Protein AF-A0A538U8P8-F1 (afdb_monomer)

Organism: Eiseniibacteriota bacterium (NCBI:txid2212470)

Mean predicted aligned error: 9.78 Å

Secondary structure (DSSP, 8-state):
-EEEE---EEETTEEEEEEEEE-GGG-SEEEEEEE---TTEEEEEEEESS--TTEEEEEEEETTEEEEEEEE-GGGS-TTSPPPSEEEEEEEEEESSPPPTT-EEEEEEEEEE-TTS-B--------EEETTTT---TT--S----PPPPPP--

Foldseek 3Di:
DAKEWDAWDDDVQWIKIKIKFFQQLFFQKKKWKKFFDLVFFDDKDKAFPDPPVQKDWDWDDDRGMIMIIIGGNPVVDDPPDRGDRMTMMIMITGGPHDDDQATKMWTPDMWTAGSVRHTDPDPNDIYMDGNNPPPPDPPPPDDDPPDDDDDDDD

pLDDT: mean 82.96, std 16.76, range [39.53, 98.06]

Solvent-accessible surface area (backbone atoms only — not comparable to full-atom values): 8889 Å² total; per-residue (Å²): 95,39,51,44,68,53,78,45,41,83,50,94,65,31,38,38,32,36,35,39,35,42,46,42,63,56,44,23,31,37,39,40,30,32,40,40,59,52,63,29,43,73,46,59,52,66,44,64,74,56,91,52,90,48,48,51,74,49,68,50,62,57,95,33,38,40,37,39,41,39,37,52,44,70,86,81,58,65,99,80,65,80,67,53,55,50,46,52,30,35,34,41,34,33,49,78,45,78,55,55,80,81,33,43,41,31,49,74,47,76,48,40,19,24,75,86,66,49,75,52,91,70,82,38,72,69,41,70,45,57,68,52,77,54,83,70,71,86,77,82,82,68,75,82,81,77,79,76,85,81,77,83,85,127

Sequence (154 aa):
MAVSFGTPARVAGGIDVPVHVEGADRIGAARLVFHIPSDGIASATITPTHSTPDWLTLDAWTGGTLSLGMIGVMQARPALAPLPTGLDFVMHLGLVGAPGDDSKVALAESEFSGTDGVLLVTDFGSPVVRLGAGYRSWWTRRGPIRSRPVPPSG

Radius of gyration: 21.2 Å; Cα contacts (8 Å, |Δi|>4): 312; chains: 1; bounding box: 39×28×87 Å

Nearest PDB structures (foldseek):
  2vo8-assembly1_A  TM=7.065E-01  e=1.883E-05  Clostridium perfringens
  1g1k-assembly2_B  TM=6.413E-01  e=1.883E-05  Ruminiclostridium cellulolyticum
  2vn5-assembly1_A  TM=6.129E-01  e=3.602E-05  Ruminiclostridium cellulolyticum
  2vn6-assembly1_A  TM=5.841E-01  e=4.981E-05  Ruminiclostridium cellulolyticum
  3hr6-assembly1_A  TM=5.618E-01  e=1.421E-03  Corynebacterium diphtheriae

Structure (mmCIF, N/CA/C/O backbone):
data_AF-A0A538U8P8-F1
#
_entry.id   AF-A0A538U8P8-F1
#
loop_
_atom_site.group_PDB
_atom_site.id
_atom_site.type_symbol
_atom_site.label_atom_id
_atom_site.label_alt_id
_atom_site.label_comp_id
_atom_site.label_asym_id
_atom_site.label_entity_id
_atom_site.label_seq_id
_atom_site.pdbx_PDB_ins_code
_atom_site.Cartn_x
_atom_site.Cartn_y
_atom_site.Cartn_z
_atom_site.occupancy
_atom_site.B_iso_or_equiv
_atom_site.auth_seq_id
_atom_site.auth_comp_id
_atom_site.auth_asym_id
_atom_site.auth_atom_id
_atom_site.pdbx_PDB_model_num
ATOM 1 N N . MET A 1 1 ? -9.199 -10.067 8.259 1.00 71.75 1 MET A N 1
ATOM 2 C CA . MET A 1 1 ? -8.450 -8.836 7.969 1.00 71.75 1 MET A CA 1
ATOM 3 C C . MET A 1 1 ? -7.339 -9.256 7.037 1.00 71.75 1 MET A C 1
ATOM 5 O O . MET A 1 1 ? -6.747 -10.299 7.292 1.00 71.75 1 MET A O 1
ATOM 9 N N . ALA A 1 2 ? -7.117 -8.534 5.952 1.00 86.50 2 ALA A N 1
ATOM 10 C CA . ALA A 1 2 ? -6.179 -8.946 4.918 1.00 86.50 2 ALA A CA 1
ATOM 11 C C . ALA A 1 2 ? -5.588 -7.718 4.236 1.00 86.50 2 ALA A C 1
ATOM 13 O O . ALA A 1 2 ? -6.238 -6.675 4.159 1.00 86.50 2 ALA A O 1
ATOM 14 N N . VAL A 1 3 ? -4.372 -7.860 3.720 1.00 92.62 3 VAL A N 1
ATOM 15 C CA . VAL A 1 3 ? -3.783 -6.888 2.799 1.00 92.62 3 VAL A CA 1
ATOM 16 C C . VAL A 1 3 ? -3.831 -7.484 1.398 1.00 92.62 3 VAL A C 1
ATOM 18 O O . VAL A 1 3 ? -3.537 -8.662 1.201 1.00 92.62 3 VAL A O 1
ATOM 21 N N . SER A 1 4 ? -4.205 -6.684 0.406 1.00 94.62 4 SER A N 1
ATOM 22 C CA . SER A 1 4 ? -4.265 -7.132 -0.985 1.00 94.62 4 SER A CA 1
ATOM 23 C C . SER A 1 4 ? -3.778 -6.061 -1.950 1.00 94.62 4 SER A C 1
ATOM 25 O O . SER A 1 4 ? -3.819 -4.866 -1.655 1.00 94.62 4 SER A O 1
ATOM 27 N N . PHE A 1 5 ? -3.305 -6.507 -3.113 1.00 95.94 5 PHE A N 1
ATOM 28 C CA . PHE A 1 5 ? -2.893 -5.633 -4.202 1.00 95.94 5 PHE A CA 1
ATOM 29 C C . PHE A 1 5 ? -3.930 -5.637 -5.320 1.00 95.94 5 PHE A C 1
ATOM 31 O O . PHE A 1 5 ? -4.434 -6.689 -5.718 1.00 95.94 5 PHE A O 1
ATOM 38 N N . GLY A 1 6 ? -4.207 -4.453 -5.857 1.00 94.88 6 GLY A N 1
ATOM 39 C CA . GLY A 1 6 ? -4.942 -4.287 -7.100 1.00 94.88 6 GLY A CA 1
ATOM 40 C C . GLY A 1 6 ? -4.069 -4.544 -8.328 1.00 94.88 6 GLY A C 1
ATOM 41 O O . GLY A 1 6 ? -2.914 -4.959 -8.245 1.00 94.88 6 GLY A O 1
ATOM 42 N N . THR A 1 7 ? -4.634 -4.278 -9.506 1.00 94.06 7 THR A N 1
ATOM 43 C CA . THR A 1 7 ? -3.897 -4.402 -10.770 1.00 94.06 7 THR A CA 1
ATOM 44 C C . THR A 1 7 ? -2.922 -3.231 -10.925 1.00 94.06 7 THR A C 1
ATOM 46 O O . THR A 1 7 ? -3.384 -2.089 -10.915 1.00 94.06 7 THR A O 1
ATOM 49 N N . PRO A 1 8 ? -1.611 -3.473 -11.117 1.00 94.25 8 PRO A N 1
ATOM 50 C CA . PRO A 1 8 ? -0.660 -2.401 -11.378 1.00 94.25 8 PRO A CA 1
ATOM 51 C C . PRO A 1 8 ? -0.977 -1.668 -12.681 1.00 94.25 8 PRO A C 1
ATOM 53 O O . PRO A 1 8 ? -1.257 -2.295 -13.708 1.00 94.25 8 PRO A O 1
ATOM 56 N N . ALA A 1 9 ? -0.887 -0.343 -12.655 1.00 92.88 9 ALA A N 1
ATOM 57 C CA . ALA A 1 9 ? -1.140 0.523 -13.796 1.00 92.88 9 ALA A CA 1
ATOM 58 C C . ALA A 1 9 ? 0.115 1.329 -14.149 1.00 92.88 9 ALA A C 1
ATOM 60 O O . ALA A 1 9 ? 0.742 1.943 -13.293 1.00 92.88 9 ALA A O 1
ATOM 61 N N . ARG A 1 10 ? 0.482 1.354 -15.435 1.00 90.31 10 ARG A N 1
ATOM 62 C CA . ARG A 1 10 ? 1.531 2.254 -15.938 1.00 90.31 10 ARG A CA 1
ATOM 63 C C . ARG A 1 10 ? 1.016 3.690 -15.897 1.00 90.31 10 ARG A C 1
ATOM 65 O O . ARG A 1 10 ? -0.043 3.975 -16.456 1.00 90.31 10 ARG A O 1
ATOM 72 N N . VAL A 1 11 ? 1.808 4.585 -15.323 1.00 92.12 11 VAL A N 1
ATOM 73 C CA . VAL A 1 11 ? 1.554 6.030 -15.310 1.00 92.12 11 VAL A CA 1
ATOM 74 C C . VAL A 1 11 ? 2.749 6.779 -15.895 1.00 92.12 11 VAL A C 1
ATOM 76 O O . VAL A 1 11 ? 3.794 6.189 -16.184 1.00 92.12 11 VAL A O 1
ATOM 79 N N . ALA A 1 12 ? 2.600 8.084 -16.123 1.00 89.81 12 ALA A N 1
ATOM 80 C CA . ALA A 1 12 ? 3.710 8.907 -16.587 1.00 89.81 12 ALA A CA 1
ATOM 81 C C . ALA A 1 12 ? 4.850 8.869 -15.553 1.00 89.81 12 ALA A C 1
ATOM 83 O O . ALA A 1 12 ? 4.688 9.333 -14.430 1.00 89.81 12 ALA A O 1
ATOM 84 N N . GLY A 1 13 ? 5.990 8.286 -15.932 1.00 87.50 13 GLY A N 1
ATOM 85 C CA . GLY A 1 13 ? 7.173 8.179 -15.071 1.00 87.50 13 GLY A CA 1
ATOM 86 C C . GLY A 1 13 ? 7.147 7.044 -14.041 1.00 87.50 13 GLY A C 1
ATOM 87 O O . GLY A 1 13 ? 8.085 6.944 -13.253 1.00 87.50 13 GLY A O 1
ATOM 88 N N . GLY A 1 14 ? 6.125 6.178 -14.041 1.00 94.25 14 GLY A N 1
ATOM 89 C CA . GLY A 1 14 ? 5.939 5.246 -12.931 1.00 94.25 14 GLY A CA 1
ATOM 90 C C . GLY A 1 14 ? 5.029 4.043 -13.163 1.00 94.25 14 GLY A C 1
ATOM 91 O O . GLY A 1 14 ? 4.506 3.800 -14.258 1.00 94.25 14 GLY A O 1
ATOM 92 N N . ILE A 1 15 ? 4.831 3.295 -12.081 1.00 94.69 15 ILE A N 1
ATOM 93 C CA . ILE A 1 15 ? 3.783 2.285 -11.925 1.00 94.69 15 ILE A CA 1
ATOM 94 C C . ILE A 1 15 ? 3.028 2.590 -10.634 1.00 94.69 15 ILE A C 1
ATOM 96 O O . ILE A 1 15 ? 3.647 2.713 -9.582 1.00 94.69 15 ILE A O 1
ATOM 100 N N . ASP A 1 16 ? 1.707 2.644 -10.718 1.00 96.50 16 ASP A N 1
ATOM 101 C CA . ASP A 1 16 ? 0.828 2.718 -9.558 1.00 96.50 16 ASP A CA 1
ATOM 102 C C . ASP A 1 16 ? 0.320 1.318 -9.212 1.00 96.50 16 ASP A C 1
ATOM 104 O O . ASP A 1 16 ? -0.154 0.581 -10.081 1.00 96.50 16 ASP A O 1
ATOM 108 N N . VAL A 1 17 ? 0.408 0.946 -7.940 1.00 96.94 17 VAL A N 1
ATOM 109 C CA . VAL A 1 17 ? -0.077 -0.328 -7.404 1.00 96.94 17 VAL A CA 1
ATOM 110 C C . VAL A 1 17 ? -1.121 -0.027 -6.328 1.00 96.94 17 VAL A C 1
ATOM 112 O O . VAL A 1 17 ? -0.756 0.440 -5.249 1.00 96.94 17 VAL A O 1
ATOM 115 N N . PRO A 1 18 ? -2.417 -0.280 -6.579 1.00 97.12 18 PRO A N 1
ATOM 116 C CA . PRO A 1 18 ? -3.432 -0.137 -5.543 1.00 97.12 18 PRO A CA 1
ATOM 117 C C . PRO A 1 18 ? -3.183 -1.130 -4.404 1.00 97.12 18 PRO A C 1
ATOM 119 O O . PRO A 1 18 ? -2.870 -2.295 -4.658 1.00 97.12 18 PRO A O 1
ATOM 122 N N . VAL A 1 19 ? -3.347 -0.688 -3.162 1.00 96.00 19 VAL A N 1
ATOM 123 C CA . VAL A 1 19 ? -3.218 -1.508 -1.953 1.00 96.00 19 VAL A CA 1
ATOM 124 C C . VAL A 1 19 ? -4.491 -1.349 -1.132 1.00 96.00 19 VAL A C 1
ATOM 126 O O . VAL A 1 19 ? -4.903 -0.227 -0.854 1.00 96.00 19 VAL A O 1
ATOM 129 N N . HIS A 1 20 ? -5.098 -2.461 -0.733 1.00 94.81 20 HIS A N 1
ATOM 130 C CA . HIS A 1 20 ? -6.295 -2.474 0.101 1.00 94.81 20 HIS A CA 1
ATOM 131 C C . HIS A 1 20 ? -6.020 -3.197 1.417 1.00 94.81 20 HIS A C 1
ATOM 133 O O . HIS A 1 20 ? -5.464 -4.299 1.416 1.00 94.81 20 HIS A O 1
ATOM 139 N N . VAL A 1 21 ? -6.441 -2.590 2.525 1.00 92.38 21 VAL A N 1
ATOM 140 C CA . VAL A 1 21 ? -6.407 -3.171 3.870 1.00 92.38 21 VAL A CA 1
ATOM 141 C C . VAL A 1 21 ? -7.839 -3.391 4.342 1.00 92.38 21 VAL A C 1
ATOM 143 O O . VAL A 1 21 ? -8.576 -2.434 4.558 1.00 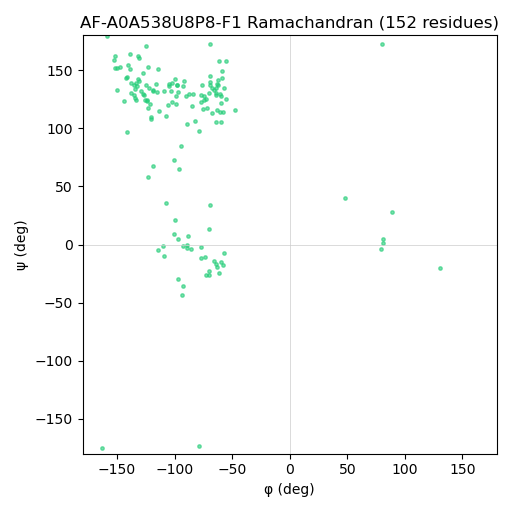92.38 21 VAL A O 1
ATOM 146 N N . GLU A 1 22 ? -8.222 -4.647 4.539 1.00 91.06 22 GLU A N 1
ATOM 147 C CA . GLU A 1 22 ? -9.545 -5.038 5.025 1.00 91.06 22 GLU A CA 1
ATOM 148 C C . GLU A 1 22 ? -9.567 -5.161 6.558 1.00 91.06 22 GLU A C 1
ATOM 150 O O . GLU A 1 22 ? -8.671 -5.754 7.164 1.00 91.06 22 GLU A O 1
ATOM 155 N N . GLY A 1 23 ? -10.654 -4.713 7.186 1.00 88.62 23 GLY A N 1
ATOM 156 C CA . GLY A 1 23 ? -10.885 -4.803 8.629 1.00 88.62 23 GLY A CA 1
ATOM 157 C C . GLY A 1 23 ? -10.336 -3.614 9.411 1.00 88.62 23 GLY A C 1
ATOM 158 O O . GLY A 1 23 ? -9.970 -3.764 10.576 1.00 88.62 23 GLY A O 1
ATOM 159 N N . ALA A 1 24 ? -10.260 -2.449 8.767 1.00 88.88 24 ALA A N 1
ATOM 160 C CA . ALA A 1 24 ? -9.751 -1.216 9.362 1.00 88.88 24 ALA A CA 1
ATOM 161 C C . ALA A 1 24 ? -10.584 -0.710 10.551 1.00 88.88 24 ALA A C 1
ATOM 163 O O . ALA A 1 24 ? -10.069 0.009 11.399 1.00 88.88 24 ALA A O 1
ATOM 164 N N . ASP A 1 25 ? -11.832 -1.156 10.669 1.00 87.75 25 ASP A N 1
ATOM 165 C CA . ASP A 1 25 ? -12.744 -0.885 11.780 1.00 87.75 25 ASP A CA 1
ATOM 166 C C . ASP A 1 25 ? -12.284 -1.493 13.113 1.00 87.75 25 ASP A C 1
ATOM 168 O O . ASP A 1 25 ? -12.787 -1.1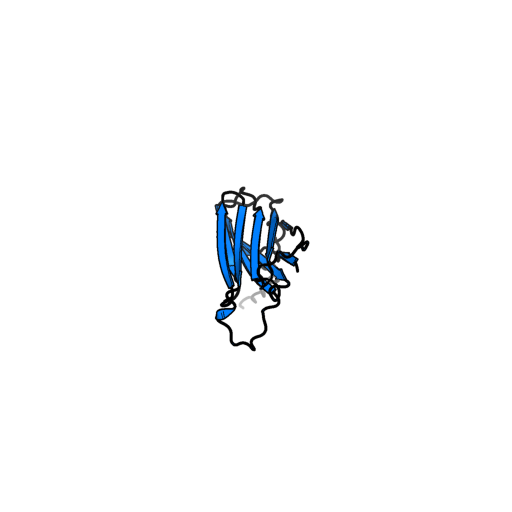33 14.174 1.00 87.75 25 ASP A O 1
ATOM 172 N N . ARG A 1 26 ? -11.317 -2.410 13.062 1.00 88.75 26 ARG A N 1
ATOM 173 C CA . ARG A 1 26 ? -10.776 -3.125 14.222 1.00 88.75 26 ARG A CA 1
ATOM 174 C C . ARG A 1 26 ? -9.315 -2.786 14.512 1.00 88.75 26 ARG A C 1
ATOM 176 O O . ARG A 1 26 ? -8.775 -3.283 15.495 1.00 88.75 26 ARG A O 1
ATOM 183 N N . ILE A 1 27 ? -8.674 -1.982 13.664 1.00 90.25 27 ILE A N 1
ATOM 184 C CA . ILE A 1 27 ? -7.251 -1.651 13.756 1.00 90.25 27 ILE A CA 1
ATOM 185 C C . ILE A 1 27 ? -7.116 -0.282 14.434 1.00 90.25 27 ILE A C 1
ATOM 187 O O . ILE A 1 27 ? -7.733 0.691 14.012 1.00 90.25 27 ILE A O 1
ATOM 191 N N . GLY A 1 28 ? -6.302 -0.202 15.486 1.00 90.81 28 GLY A N 1
ATOM 192 C CA . GLY A 1 28 ? -5.887 1.052 16.121 1.00 90.81 28 GLY A CA 1
ATOM 193 C C . GLY A 1 28 ? -4.569 1.584 15.560 1.00 90.81 28 GLY A C 1
ATOM 194 O O . GLY A 1 28 ? -4.407 2.792 15.397 1.00 90.81 28 GLY A O 1
ATOM 195 N N . ALA A 1 29 ? -3.640 0.690 15.218 1.00 93.31 29 ALA A N 1
ATOM 196 C CA . ALA A 1 29 ? -2.415 1.021 14.501 1.00 93.31 29 ALA A CA 1
ATOM 197 C C . ALA A 1 29 ? -1.916 -0.173 13.680 1.00 93.31 29 ALA A C 1
ATOM 199 O O . ALA A 1 29 ? -2.252 -1.325 13.959 1.00 93.31 29 ALA A O 1
ATOM 200 N N . ALA A 1 30 ? -1.098 0.103 12.668 1.00 93.69 30 ALA A N 1
ATOM 201 C CA . ALA A 1 30 ? -0.489 -0.926 11.842 1.00 93.69 30 ALA A CA 1
ATOM 202 C C . ALA A 1 30 ? 0.855 -0.487 11.255 1.00 93.69 30 ALA A C 1
ATOM 204 O O . ALA A 1 30 ? 1.080 0.694 10.986 1.00 93.69 30 ALA A O 1
ATOM 205 N N . ARG A 1 31 ? 1.727 -1.464 11.007 1.00 95.56 31 ARG A N 1
ATOM 206 C CA . ARG A 1 31 ? 2.971 -1.323 10.250 1.00 95.56 31 ARG A CA 1
ATOM 207 C C . ARG A 1 31 ? 2.967 -2.351 9.129 1.00 95.56 31 ARG A C 1
ATOM 209 O O . ARG A 1 31 ? 2.840 -3.540 9.393 1.00 95.56 31 ARG A O 1
ATOM 216 N N . LEU A 1 32 ? 3.130 -1.898 7.892 1.00 95.56 32 LEU A N 1
ATOM 217 C CA . LEU A 1 32 ? 3.267 -2.748 6.711 1.00 95.56 32 LEU A CA 1
ATOM 218 C C . LEU A 1 32 ? 4.649 -2.540 6.100 1.00 95.56 32 LEU A C 1
ATOM 220 O O . LEU A 1 32 ? 5.112 -1.405 5.995 1.00 95.56 32 LEU A O 1
ATOM 224 N N . VAL A 1 33 ? 5.297 -3.619 5.676 1.00 96.81 33 VAL A N 1
ATOM 225 C CA . VAL A 1 33 ? 6.596 -3.572 5.001 1.00 96.81 33 VAL A CA 1
ATOM 226 C C . VAL A 1 33 ? 6.478 -4.269 3.662 1.00 96.81 33 VAL A C 1
ATOM 228 O O . VAL A 1 33 ? 6.124 -5.444 3.589 1.00 96.81 33 VAL A O 1
ATOM 231 N N . PHE A 1 34 ? 6.810 -3.552 2.599 1.00 97.06 34 PHE A N 1
ATOM 232 C CA . PHE A 1 34 ? 6.780 -4.043 1.235 1.00 97.06 34 PHE A CA 1
ATOM 233 C C . PHE A 1 34 ? 8.195 -4.217 0.706 1.00 97.06 34 PHE A C 1
ATOM 235 O O . PHE A 1 34 ? 9.010 -3.299 0.789 1.00 97.06 34 PHE A O 1
ATOM 242 N N . HIS A 1 35 ? 8.458 -5.370 0.104 1.00 96.81 35 HIS A N 1
ATOM 243 C CA . HIS A 1 35 ? 9.637 -5.578 -0.718 1.00 96.81 35 HIS A CA 1
ATOM 244 C C . HIS A 1 35 ? 9.312 -5.202 -2.166 1.00 96.81 35 HIS A C 1
ATOM 246 O O . HIS A 1 35 ? 8.321 -5.664 -2.740 1.00 96.81 35 HIS A O 1
ATOM 252 N N . ILE A 1 36 ? 10.149 -4.349 -2.742 1.00 95.38 36 ILE A N 1
ATOM 253 C CA . ILE A 1 36 ? 10.030 -3.792 -4.085 1.00 95.38 36 ILE A CA 1
ATOM 254 C C . ILE A 1 36 ? 11.388 -4.010 -4.768 1.00 95.38 36 ILE A C 1
ATOM 256 O O . ILE A 1 36 ? 12.422 -3.703 -4.177 1.00 95.38 36 ILE A O 1
ATOM 260 N N . PRO A 1 37 ? 11.429 -4.530 -6.003 1.00 89.31 37 PRO A N 1
ATOM 261 C CA . PRO A 1 37 ? 12.686 -4.790 -6.684 1.00 89.31 37 PRO A CA 1
ATOM 262 C C . PRO A 1 37 ? 13.403 -3.463 -6.928 1.00 89.31 37 PRO A C 1
ATOM 264 O O . PRO A 1 37 ? 12.803 -2.527 -7.449 1.00 89.31 37 PRO A O 1
ATOM 267 N N . SER A 1 38 ? 14.680 -3.377 -6.564 1.00 84.19 38 SER A N 1
ATOM 268 C CA . SER A 1 38 ? 15.483 -2.170 -6.794 1.00 84.19 38 SER A CA 1
ATOM 269 C C . SER A 1 38 ? 15.791 -1.943 -8.277 1.00 84.19 38 SER A C 1
ATOM 271 O O . SER A 1 38 ? 16.048 -0.816 -8.696 1.00 84.19 38 SER A O 1
ATOM 273 N N . ASP A 1 39 ? 15.741 -2.995 -9.094 1.00 87.25 39 ASP A N 1
ATOM 274 C CA . ASP A 1 39 ? 16.047 -2.919 -10.520 1.00 87.25 39 ASP A CA 1
ATOM 275 C C . ASP A 1 39 ? 14.999 -2.093 -11.276 1.00 87.25 39 ASP A C 1
ATOM 277 O O . ASP A 1 39 ? 13.832 -2.471 -11.404 1.00 87.25 39 ASP A O 1
ATOM 281 N N . GLY A 1 40 ? 15.431 -0.944 -11.798 1.00 88.06 40 GLY A N 1
ATOM 282 C CA . GLY A 1 40 ? 14.590 -0.032 -12.574 1.00 88.06 40 GLY A CA 1
ATOM 283 C C . GLY A 1 40 ? 13.672 0.869 -11.740 1.00 88.06 40 GLY A C 1
ATOM 284 O O . GLY A 1 40 ? 13.039 1.752 -12.322 1.00 88.06 40 GLY A O 1
ATOM 285 N N . ILE A 1 41 ? 13.638 0.709 -10.410 1.00 92.94 41 ILE A N 1
ATOM 286 C CA . ILE A 1 41 ? 12.858 1.537 -9.479 1.00 92.94 41 ILE A CA 1
ATOM 287 C C . ILE A 1 41 ? 13.780 2.538 -8.778 1.00 92.94 41 ILE A C 1
ATOM 289 O O . ILE A 1 41 ? 14.731 2.156 -8.103 1.00 92.94 41 ILE A O 1
ATOM 293 N N . ALA A 1 42 ? 13.488 3.830 -8.906 1.00 93.62 42 ALA A N 1
ATOM 294 C CA . ALA A 1 42 ? 14.244 4.889 -8.235 1.00 93.62 42 ALA A CA 1
ATOM 295 C C . ALA A 1 42 ? 13.608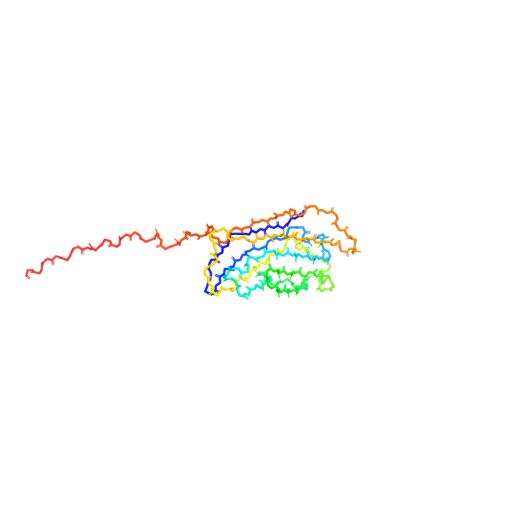 5.369 -6.935 1.00 93.62 42 ALA A C 1
ATOM 297 O O . ALA A 1 42 ? 14.312 5.805 -6.025 1.00 93.62 42 ALA A O 1
ATOM 298 N N . SER A 1 43 ? 12.286 5.300 -6.838 1.00 95.56 43 SER A N 1
ATOM 299 C CA . SER A 1 43 ? 11.552 5.729 -5.656 1.00 95.56 43 SER A CA 1
ATOM 300 C C . SER A 1 43 ? 10.310 4.879 -5.457 1.00 95.56 43 SER A C 1
ATOM 302 O O . SER A 1 43 ? 9.739 4.351 -6.413 1.00 95.56 43 SER A O 1
ATOM 304 N N . ALA A 1 44 ? 9.884 4.778 -4.205 1.00 97.19 44 ALA A N 1
ATOM 305 C CA . ALA A 1 44 ? 8.579 4.265 -3.848 1.00 97.19 44 ALA A CA 1
ATOM 306 C C . ALA A 1 44 ? 7.968 5.176 -2.785 1.00 97.19 44 ALA A C 1
ATOM 308 O O . ALA A 1 44 ? 8.664 5.588 -1.859 1.00 97.19 44 ALA A O 1
ATOM 309 N N . THR A 1 45 ? 6.689 5.489 -2.924 1.00 97.25 45 THR A N 1
ATOM 310 C CA . THR A 1 45 ? 5.881 6.144 -1.889 1.00 97.25 45 THR A CA 1
ATOM 311 C C . THR A 1 45 ? 4.510 5.492 -1.847 1.00 97.25 45 THR A C 1
ATOM 313 O O . THR A 1 45 ? 4.136 4.765 -2.770 1.00 97.25 45 THR A O 1
ATOM 316 N N . ILE A 1 46 ? 3.744 5.715 -0.785 1.00 97.25 46 ILE A N 1
ATOM 317 C CA . ILE A 1 46 ? 2.371 5.210 -0.692 1.00 97.25 46 ILE A CA 1
ATOM 318 C C . ILE A 1 46 ? 1.451 6.272 -0.106 1.00 97.25 46 ILE A C 1
ATOM 320 O O . ILE A 1 46 ? 1.756 6.880 0.914 1.00 97.25 46 ILE A O 1
ATOM 324 N N . THR A 1 47 ? 0.326 6.513 -0.774 1.00 95.06 47 THR A N 1
ATOM 325 C CA . THR A 1 47 ? -0.626 7.561 -0.393 1.00 95.06 47 THR A CA 1
ATOM 326 C C . THR A 1 47 ? -2.040 7.000 -0.267 1.00 95.06 47 THR A C 1
ATOM 328 O O . THR A 1 47 ? -2.382 6.056 -0.980 1.00 95.06 47 THR A O 1
ATOM 331 N N . PRO A 1 48 ? -2.882 7.526 0.637 1.00 92.69 48 PRO A N 1
ATOM 332 C CA . PRO A 1 48 ? -4.286 7.131 0.705 1.00 92.69 48 PRO A CA 1
ATOM 333 C C . PRO A 1 48 ? -5.055 7.635 -0.532 1.00 92.69 48 PRO A C 1
ATOM 335 O O . PRO A 1 48 ? -4.844 8.760 -0.986 1.00 92.69 48 PRO A O 1
ATOM 338 N N . THR A 1 49 ? -5.961 6.820 -1.086 1.00 87.56 49 THR A N 1
ATOM 339 C CA . THR A 1 49 ? -6.752 7.170 -2.295 1.00 87.56 49 THR A CA 1
ATOM 340 C C . THR A 1 49 ? -7.793 8.258 -2.041 1.00 87.56 49 THR A C 1
ATOM 342 O O . THR A 1 49 ? -8.200 8.983 -2.951 1.00 87.56 49 THR A O 1
ATOM 345 N N . HIS A 1 50 ? -8.240 8.361 -0.796 1.00 80.44 50 HIS A N 1
ATOM 346 C CA . HIS A 1 50 ? -9.209 9.332 -0.322 1.00 80.44 50 HIS A CA 1
ATOM 347 C C . HIS A 1 50 ? -8.665 9.989 0.939 1.00 80.44 50 HIS A C 1
ATOM 349 O O . HIS A 1 50 ? -7.800 9.437 1.615 1.00 80.44 50 HIS A O 1
ATOM 355 N N . SER A 1 51 ? -9.191 11.160 1.296 1.00 70.75 51 SER A N 1
ATOM 356 C CA . SER A 1 51 ? -8.902 11.716 2.613 1.00 70.75 51 SER A CA 1
ATOM 357 C C . SER A 1 51 ? -9.356 10.715 3.675 1.00 70.75 51 SER A C 1
ATOM 359 O O . SER A 1 51 ? -10.554 10.463 3.811 1.00 70.75 51 SER A O 1
ATOM 361 N N . THR A 1 52 ? -8.408 10.166 4.424 1.00 73.06 52 THR A N 1
ATOM 362 C CA . THR A 1 52 ? -8.648 9.359 5.619 1.00 73.06 52 THR A CA 1
ATOM 363 C C . THR A 1 52 ? -8.409 10.251 6.839 1.00 73.06 52 THR A C 1
ATOM 365 O O . THR A 1 52 ? -7.374 10.105 7.484 1.00 73.06 52 THR A O 1
ATOM 368 N N . PRO A 1 53 ? -9.299 11.220 7.161 1.00 69.44 53 PRO A N 1
ATOM 369 C CA . PRO A 1 53 ? -9.057 12.185 8.244 1.00 69.44 53 PRO A CA 1
ATOM 370 C C . PRO A 1 53 ? -8.859 11.519 9.613 1.00 69.44 53 PRO A C 1
ATOM 372 O O . PRO A 1 53 ? -8.367 12.144 10.545 1.00 69.44 53 PRO A O 1
ATOM 375 N N . ASP A 1 54 ? -9.221 10.244 9.714 1.00 84.06 54 ASP A N 1
ATOM 376 C CA . ASP A 1 54 ? -9.166 9.436 10.928 1.00 84.06 54 ASP A CA 1
ATOM 377 C C . ASP A 1 54 ? -7.905 8.581 11.011 1.00 84.06 54 ASP A C 1
ATOM 379 O O . ASP A 1 54 ? -7.781 7.775 11.929 1.00 84.06 54 ASP A O 1
ATOM 383 N N . TRP A 1 55 ? -6.987 8.731 10.056 1.00 87.38 55 TRP A N 1
ATOM 384 C CA . TRP A 1 55 ? -5.748 7.973 9.987 1.00 87.38 55 TRP A CA 1
ATOM 385 C C . TRP A 1 55 ? -4.566 8.887 9.701 1.00 87.38 55 TRP A C 1
ATOM 387 O O . TRP A 1 55 ? -4.526 9.596 8.697 1.00 87.38 55 TRP A O 1
ATOM 397 N N . LEU A 1 56 ? -3.572 8.821 10.580 1.00 90.94 56 LEU A N 1
ATOM 398 C CA . LEU A 1 56 ? -2.243 9.346 10.326 1.00 90.94 56 LEU A CA 1
ATOM 399 C C . LEU A 1 56 ? -1.416 8.262 9.635 1.00 90.94 56 LEU A C 1
ATOM 401 O O . LEU A 1 56 ? -1.337 7.136 10.126 1.00 90.94 56 LEU A O 1
ATOM 405 N N . THR A 1 57 ? -0.782 8.615 8.521 1.00 93.44 57 THR A N 1
ATOM 406 C CA . THR A 1 57 ? 0.042 7.705 7.720 1.00 93.44 57 THR A CA 1
ATOM 407 C C . THR A 1 57 ? 1.437 8.287 7.536 1.00 93.44 57 THR A C 1
ATOM 409 O O . THR A 1 57 ? 1.571 9.478 7.255 1.00 93.44 57 THR A O 1
ATOM 412 N N . LEU A 1 58 ? 2.465 7.453 7.662 1.00 95.44 58 LEU A N 1
ATOM 413 C CA . LEU A 1 58 ? 3.855 7.810 7.390 1.00 95.44 58 LEU A CA 1
ATOM 414 C C . LEU A 1 58 ? 4.508 6.699 6.577 1.00 95.44 58 LEU A C 1
ATOM 416 O O . LEU A 1 58 ? 4.467 5.540 6.990 1.00 95.44 58 LEU A O 1
ATOM 420 N N . ASP A 1 59 ? 5.145 7.049 5.467 1.00 96.94 59 ASP A N 1
ATOM 421 C CA . ASP A 1 59 ? 5.897 6.112 4.647 1.00 96.94 59 ASP A CA 1
ATOM 422 C C . ASP A 1 59 ? 7.400 6.415 4.625 1.00 96.94 59 ASP A C 1
ATOM 424 O O . ASP A 1 59 ? 7.845 7.551 4.795 1.00 96.94 59 ASP A O 1
ATOM 428 N N . ALA A 1 60 ? 8.199 5.364 4.450 1.00 97.31 60 ALA A N 1
ATOM 429 C CA . ALA A 1 60 ? 9.646 5.460 4.330 1.00 97.31 60 ALA A CA 1
ATOM 430 C C . ALA A 1 60 ? 10.168 4.434 3.325 1.00 97.31 60 ALA A C 1
ATOM 432 O O . ALA A 1 60 ? 9.956 3.229 3.478 1.00 97.31 60 ALA A O 1
ATOM 433 N N . TRP A 1 61 ? 10.887 4.916 2.313 1.00 96.62 61 TRP A N 1
ATOM 434 C CA . TRP A 1 61 ? 11.542 4.088 1.306 1.00 96.62 61 TRP A CA 1
ATOM 435 C C . TRP A 1 61 ? 13.042 3.993 1.564 1.00 96.62 61 TRP A C 1
ATOM 437 O O . TRP A 1 61 ? 13.723 4.998 1.765 1.00 96.62 61 TRP A O 1
ATOM 447 N N . THR A 1 62 ? 13.582 2.779 1.532 1.00 93.94 62 THR A N 1
ATOM 448 C CA . THR A 1 62 ? 15.023 2.528 1.609 1.00 93.94 62 THR A CA 1
ATOM 449 C C . THR A 1 62 ? 15.393 1.383 0.677 1.00 93.94 62 THR A C 1
ATOM 451 O O . THR A 1 62 ? 15.260 0.216 1.031 1.00 93.94 62 THR A O 1
ATOM 454 N N . GLY A 1 63 ? 15.854 1.735 -0.528 1.00 83.38 63 GLY A N 1
ATOM 455 C CA . GLY A 1 63 ? 16.655 0.872 -1.407 1.00 83.38 63 GLY A CA 1
ATOM 456 C C . GLY A 1 63 ? 16.151 -0.558 -1.626 1.00 83.38 63 GLY A C 1
ATOM 457 O O . GLY A 1 63 ? 16.965 -1.473 -1.640 1.00 83.38 63 GLY A O 1
ATOM 458 N N . GLY A 1 64 ? 14.842 -0.765 -1.770 1.00 93.50 64 GLY A N 1
ATOM 459 C CA . GLY A 1 64 ? 14.234 -2.095 -1.914 1.00 93.50 64 GLY A CA 1
ATOM 460 C C . GLY A 1 64 ? 13.057 -2.328 -0.967 1.00 93.50 64 GLY A C 1
ATOM 461 O O . GLY A 1 64 ? 12.196 -3.161 -1.238 1.00 93.50 64 GLY A O 1
ATOM 462 N N . THR A 1 65 ? 12.968 -1.549 0.110 1.00 96.88 65 THR A N 1
ATOM 463 C CA . THR A 1 65 ? 11.929 -1.714 1.129 1.00 96.88 65 THR A CA 1
ATOM 464 C C . THR A 1 65 ? 11.129 -0.436 1.341 1.00 96.88 65 THR A C 1
ATOM 466 O O . THR A 1 65 ? 11.701 0.608 1.658 1.00 96.88 65 THR A O 1
ATOM 469 N N . LEU A 1 66 ? 9.803 -0.520 1.203 1.00 98.06 66 LEU A N 1
ATOM 470 C CA . LEU A 1 66 ? 8.863 0.547 1.560 1.00 98.06 66 LEU A CA 1
ATOM 471 C C . LEU A 1 66 ? 8.145 0.157 2.849 1.00 98.06 66 LEU A C 1
ATOM 473 O O . LEU A 1 66 ? 7.469 -0.865 2.891 1.00 98.06 66 LEU A O 1
ATOM 477 N N . SER A 1 67 ? 8.275 0.966 3.893 1.00 97.75 67 SER A N 1
ATOM 478 C CA . SER A 1 67 ? 7.513 0.805 5.133 1.00 97.75 67 SER A CA 1
ATOM 479 C C . SER A 1 67 ? 6.373 1.813 5.182 1.00 97.75 67 SER A C 1
ATOM 481 O O . SER A 1 67 ? 6.581 2.971 4.838 1.00 97.75 67 SER A O 1
ATOM 483 N N . LEU A 1 68 ? 5.201 1.386 5.647 1.00 97.31 68 LEU A N 1
ATOM 484 C CA . LEU A 1 68 ? 4.037 2.225 5.924 1.00 97.31 68 LEU A CA 1
ATOM 485 C C . LEU A 1 68 ? 3.623 2.040 7.385 1.00 97.31 68 LEU A C 1
ATOM 487 O O . LEU A 1 68 ? 3.248 0.942 7.791 1.00 97.31 68 LEU A O 1
ATOM 491 N N . GLY A 1 69 ? 3.679 3.114 8.166 1.00 96.56 69 GLY A N 1
ATOM 492 C CA . GLY A 1 69 ? 3.090 3.206 9.498 1.00 96.56 69 GLY A CA 1
ATOM 493 C C . GLY A 1 69 ? 1.730 3.898 9.446 1.00 96.56 69 GLY A C 1
ATOM 494 O O . GLY A 1 69 ? 1.568 4.902 8.753 1.00 96.56 69 GLY A O 1
ATOM 495 N N . MET A 1 70 ? 0.759 3.367 10.183 1.00 94.38 70 MET A N 1
ATOM 496 C CA . MET A 1 70 ? -0.617 3.861 10.235 1.00 94.38 70 MET A CA 1
ATOM 497 C C . MET A 1 70 ? -1.093 3.930 11.685 1.00 94.38 70 MET A C 1
ATOM 499 O O . MET A 1 70 ? -0.909 2.973 12.437 1.00 94.38 70 MET A O 1
ATOM 503 N N . ILE A 1 71 ? -1.726 5.036 12.075 1.00 92.50 71 ILE A N 1
ATOM 504 C CA . ILE A 1 71 ? -2.320 5.223 13.406 1.00 92.50 71 ILE A CA 1
ATOM 505 C C . ILE A 1 71 ? -3.720 5.816 13.251 1.00 92.50 71 ILE A C 1
ATOM 507 O O . ILE A 1 71 ? -3.884 6.868 12.632 1.00 92.50 71 ILE A O 1
ATOM 511 N N . GLY A 1 72 ? -4.717 5.167 13.848 1.00 89.38 72 GLY A N 1
ATOM 512 C CA . GLY A 1 72 ? -6.081 5.673 13.917 1.00 89.38 72 GLY A CA 1
ATOM 513 C C . GLY A 1 72 ? -6.182 6.852 14.889 1.00 89.38 72 GLY A C 1
ATOM 514 O O . GLY A 1 72 ? -5.972 6.705 16.092 1.00 89.38 72 GLY A O 1
ATOM 515 N N . VAL A 1 73 ? -6.550 8.030 14.393 1.00 84.06 73 VAL A N 1
ATOM 516 C CA . VAL A 1 73 ? -6.784 9.250 15.183 1.00 84.06 73 VAL A CA 1
ATOM 517 C C . VAL A 1 73 ? -8.279 9.405 15.485 1.00 84.06 73 VAL A C 1
ATOM 519 O O . VAL A 1 73 ? -8.955 10.332 15.047 1.00 84.06 73 VAL A O 1
ATOM 522 N N . MET A 1 74 ? -8.808 8.462 16.271 1.00 67.94 74 MET A N 1
ATOM 523 C CA . MET A 1 74 ? -10.239 8.313 16.601 1.00 67.94 74 MET A CA 1
ATOM 524 C C . MET A 1 74 ? -10.886 9.551 17.264 1.00 67.94 74 MET A C 1
ATOM 526 O O . MET A 1 74 ? -12.109 9.666 17.287 1.00 67.94 74 MET A O 1
ATOM 530 N N . GLN A 1 75 ? -10.097 10.486 17.810 1.00 57.78 75 GLN A N 1
ATOM 531 C CA . GLN A 1 75 ? -10.602 11.656 18.547 1.00 57.78 75 GLN A CA 1
ATOM 532 C C . GLN A 1 75 ? -11.228 12.751 17.664 1.00 57.78 75 GLN A C 1
ATOM 534 O O . GLN A 1 75 ? -11.860 13.661 18.196 1.00 57.78 75 GLN A O 1
ATOM 539 N N . ALA A 1 76 ? -11.087 12.677 16.337 1.00 56.44 76 ALA A N 1
ATOM 540 C CA . ALA A 1 76 ? -11.633 13.677 15.414 1.00 56.44 76 ALA A CA 1
ATOM 541 C C . ALA A 1 76 ? -13.071 13.382 14.937 1.00 56.44 76 ALA A C 1
ATOM 543 O O . ALA A 1 76 ? -13.649 14.192 14.208 1.00 56.44 76 ALA A O 1
ATOM 544 N N . ARG A 1 77 ? -13.671 12.245 15.329 1.00 62.19 77 ARG A N 1
ATOM 545 C CA . ARG A 1 77 ? -14.984 11.819 14.819 1.00 62.19 77 ARG A CA 1
ATOM 546 C C . ARG A 1 77 ? -16.153 12.115 15.756 1.00 62.19 77 ARG A C 1
ATOM 548 O O . ARG A 1 77 ? -16.055 11.886 16.961 1.00 62.19 77 ARG A O 1
ATOM 555 N N . PRO A 1 78 ? -17.322 12.498 15.206 1.00 61.94 78 PRO A N 1
ATOM 556 C CA . PRO A 1 78 ? -18.587 12.373 15.918 1.00 61.94 78 PRO A CA 1
ATOM 557 C C . PRO A 1 78 ? -18.802 10.909 16.321 1.00 61.94 78 PRO A C 1
ATOM 559 O O . PRO A 1 78 ? -18.651 10.019 15.485 1.00 61.94 78 PRO A O 1
ATOM 562 N N . ALA A 1 79 ? -19.220 10.659 17.564 1.00 62.47 79 ALA A N 1
ATOM 563 C CA . ALA A 1 79 ? -19.367 9.318 18.150 1.00 62.47 79 ALA A CA 1
ATOM 564 C C . ALA A 1 79 ? -20.309 8.349 17.391 1.00 62.47 79 ALA A C 1
ATOM 566 O O . ALA A 1 79 ? -20.392 7.176 17.737 1.00 62.47 79 ALA A O 1
ATOM 567 N N . LEU A 1 80 ? -21.029 8.829 16.372 1.00 63.38 80 LEU A N 1
ATOM 568 C CA . LEU A 1 80 ? -21.992 8.068 15.571 1.00 63.38 80 LEU A CA 1
ATOM 569 C C . LEU A 1 80 ? -21.523 7.796 14.130 1.00 63.38 80 LEU A C 1
ATOM 571 O O . LEU A 1 80 ? -22.255 7.170 13.366 1.00 63.38 80 LEU A O 1
ATOM 575 N N . ALA A 1 81 ? -20.339 8.269 13.724 1.00 71.44 81 ALA A N 1
ATOM 576 C CA . ALA A 1 81 ? -19.829 8.017 12.379 1.00 71.44 81 ALA A CA 1
ATOM 577 C C . ALA A 1 81 ? -19.269 6.580 12.273 1.00 71.44 81 ALA A C 1
ATOM 579 O O . ALA A 1 81 ? -18.351 6.240 13.024 1.00 71.44 81 ALA A O 1
ATOM 580 N N . PRO A 1 82 ? -19.766 5.738 11.345 1.00 72.06 82 PRO A N 1
ATOM 581 C CA . PRO A 1 82 ? -19.310 4.357 11.213 1.00 72.06 82 PRO A CA 1
ATOM 582 C C . PRO A 1 82 ? -17.833 4.303 10.818 1.00 72.06 82 PRO A C 1
ATOM 584 O O . PRO A 1 82 ? -17.401 5.033 9.922 1.00 72.06 82 PRO A O 1
ATOM 587 N N . LEU A 1 83 ? -17.055 3.445 11.483 1.00 78.06 83 LEU A N 1
ATOM 588 C CA . LEU A 1 83 ? -15.646 3.230 11.154 1.00 78.06 83 LEU A CA 1
ATOM 589 C C . LEU A 1 83 ? -15.498 2.666 9.733 1.00 78.06 83 LEU A C 1
ATOM 591 O O . LEU A 1 83 ? -16.329 1.858 9.312 1.00 78.06 83 LEU A O 1
ATOM 595 N N . PRO A 1 84 ? -14.471 3.093 8.976 1.00 84.06 84 PRO A N 1
ATOM 596 C CA . PRO A 1 84 ? -14.216 2.517 7.667 1.00 84.06 84 PRO A CA 1
ATOM 597 C C . PRO A 1 84 ? -13.852 1.042 7.840 1.00 84.06 84 PRO A C 1
ATOM 599 O O . PRO A 1 84 ? -12.966 0.704 8.618 1.00 84.06 84 PRO A O 1
ATOM 602 N N . THR A 1 85 ? -14.523 0.156 7.108 1.00 88.88 85 THR A N 1
ATOM 603 C CA . THR A 1 85 ? -14.229 -1.285 7.139 1.00 88.88 85 THR A CA 1
ATOM 604 C C . THR A 1 85 ? -12.981 -1.641 6.334 1.00 88.88 85 THR A C 1
ATOM 606 O O . THR A 1 85 ? -12.477 -2.754 6.453 1.00 88.88 85 THR A O 1
ATOM 609 N N . GLY A 1 86 ? -12.457 -0.713 5.530 1.00 91.06 86 GLY A N 1
ATOM 610 C CA . GLY A 1 86 ? -11.202 -0.878 4.809 1.00 91.06 86 GLY A CA 1
ATOM 611 C C . GLY A 1 86 ? -10.496 0.448 4.546 1.00 91.06 86 GLY A C 1
ATOM 612 O O . GLY A 1 86 ? -11.102 1.516 4.654 1.00 91.06 86 GLY A O 1
ATOM 613 N N . LEU A 1 87 ? -9.207 0.361 4.226 1.00 91.88 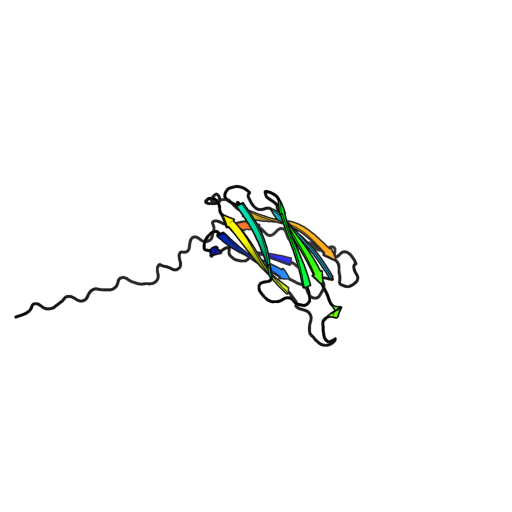87 LEU A N 1
ATOM 614 C CA . LEU A 1 87 ? -8.367 1.487 3.826 1.00 91.88 87 LEU A CA 1
ATOM 615 C C . LEU A 1 87 ? -7.774 1.209 2.454 1.00 91.88 87 LEU A C 1
ATOM 617 O O . LEU A 1 87 ? -7.252 0.122 2.204 1.00 91.88 87 LEU A O 1
ATOM 621 N N . ASP A 1 88 ? -7.832 2.215 1.596 1.00 94.31 88 ASP A N 1
ATOM 622 C CA . ASP A 1 88 ? -7.354 2.146 0.226 1.00 94.31 88 ASP A CA 1
ATOM 623 C C . ASP A 1 88 ? -6.175 3.098 0.038 1.00 94.31 88 ASP A C 1
ATOM 625 O O . ASP A 1 88 ? -6.226 4.277 0.401 1.00 94.31 88 ASP A O 1
ATOM 629 N N . PHE A 1 89 ? -5.114 2.576 -0.564 1.00 96.38 89 PHE A N 1
ATOM 630 C CA . PHE A 1 89 ? -3.888 3.299 -0.859 1.00 96.38 89 PHE A CA 1
ATOM 631 C C . PHE A 1 89 ? -3.456 3.068 -2.304 1.00 96.38 89 PHE A C 1
ATOM 633 O O . PHE A 1 89 ? -3.844 2.093 -2.951 1.00 96.38 89 PHE A O 1
ATOM 640 N N . VAL A 1 90 ? -2.589 3.944 -2.795 1.00 97.56 90 VAL A N 1
ATOM 641 C CA . VAL A 1 90 ? -1.829 3.745 -4.024 1.00 97.56 90 VAL A CA 1
ATOM 642 C C . VAL A 1 90 ? -0.353 3.809 -3.683 1.00 97.56 90 VAL A C 1
ATOM 644 O O . VAL A 1 90 ? 0.134 4.810 -3.161 1.00 97.56 90 VAL A O 1
ATOM 647 N N . MET A 1 91 ? 0.361 2.727 -3.973 1.00 97.69 91 MET A N 1
ATOM 648 C CA . MET A 1 91 ? 1.815 2.703 -3.962 1.00 97.69 91 MET A CA 1
ATOM 649 C C . MET A 1 91 ? 2.320 3.209 -5.313 1.00 97.69 91 MET A C 1
ATOM 651 O O . MET A 1 91 ? 2.034 2.609 -6.348 1.00 97.69 91 MET A O 1
ATOM 655 N N . HIS A 1 92 ? 3.076 4.298 -5.294 1.00 97.19 92 HIS A N 1
ATOM 656 C CA . HIS A 1 92 ? 3.660 4.924 -6.471 1.00 97.19 92 HIS A CA 1
ATOM 657 C C . HIS A 1 92 ? 5.112 4.490 -6.612 1.00 97.19 92 HIS A C 1
ATOM 659 O O . HIS A 1 92 ? 5.928 4.740 -5.727 1.00 97.19 92 HIS A O 1
ATOM 665 N N . LEU A 1 93 ? 5.445 3.858 -7.733 1.00 96.25 93 LEU A N 1
ATOM 666 C CA . LEU A 1 93 ? 6.797 3.415 -8.052 1.00 96.25 93 LEU A CA 1
ATOM 667 C C . LEU A 1 93 ? 7.377 4.310 -9.143 1.00 96.25 93 LEU A C 1
ATOM 669 O O . LEU A 1 93 ? 6.934 4.251 -10.291 1.00 96.25 93 LEU A O 1
ATOM 673 N N . GLY A 1 94 ? 8.371 5.126 -8.800 1.00 95.25 94 GLY A N 1
ATOM 674 C CA . GLY A 1 94 ? 9.105 5.945 -9.760 1.00 95.25 94 GLY A CA 1
ATOM 675 C C . GLY A 1 94 ? 10.114 5.100 -10.529 1.00 95.25 94 GLY A C 1
ATOM 676 O O . GLY A 1 94 ? 10.919 4.387 -9.929 1.00 95.25 94 GLY A O 1
ATOM 677 N N . LEU A 1 95 ? 10.087 5.181 -11.859 1.00 93.31 95 LEU A N 1
ATOM 678 C CA . LEU A 1 95 ? 10.969 4.396 -12.720 1.00 93.31 95 LEU A CA 1
ATOM 679 C C . LEU A 1 95 ? 12.187 5.204 -13.178 1.00 93.31 95 LEU A C 1
ATOM 681 O O . LEU A 1 95 ? 12.055 6.334 -13.641 1.00 93.31 95 LEU A O 1
ATOM 685 N N . VAL A 1 96 ? 13.362 4.576 -13.148 1.00 90.88 96 VAL A N 1
ATOM 686 C CA . VAL A 1 96 ? 14.567 5.018 -13.888 1.00 90.88 96 VAL A CA 1
ATOM 687 C C . VAL A 1 96 ? 14.906 4.097 -15.057 1.00 90.88 96 VAL A C 1
ATOM 689 O O . VAL A 1 96 ? 15.735 4.431 -15.898 1.00 90.88 96 VAL A O 1
ATOM 692 N N . GLY A 1 97 ? 14.233 2.952 -15.140 1.00 85.50 97 GLY A N 1
ATOM 693 C CA . GLY A 1 97 ? 14.324 1.999 -16.234 1.00 85.50 97 GLY A CA 1
ATOM 694 C C . GLY A 1 97 ? 13.085 1.112 -16.270 1.00 85.50 97 GLY A C 1
ATOM 695 O O . GLY A 1 97 ? 12.176 1.251 -15.452 1.00 85.50 97 GLY A O 1
ATOM 696 N N . ALA A 1 98 ? 13.026 0.193 -17.231 1.00 81.12 98 ALA A N 1
ATOM 697 C CA . ALA A 1 98 ? 11.997 -0.837 -17.206 1.00 81.12 98 ALA A CA 1
ATOM 698 C C . ALA A 1 98 ? 12.332 -1.853 -16.096 1.00 81.12 98 ALA A C 1
ATOM 700 O O . ALA A 1 98 ? 13.434 -2.403 -16.125 1.00 81.12 98 ALA A O 1
ATOM 701 N N . PRO A 1 99 ? 11.415 -2.124 -15.147 1.00 83.44 99 PRO A N 1
ATOM 702 C CA . PRO A 1 99 ? 11.551 -3.280 -14.267 1.00 83.44 99 PRO A CA 1
ATOM 703 C C . PRO A 1 99 ? 11.608 -4.556 -15.113 1.00 83.44 99 PRO A C 1
ATOM 705 O O . PRO A 1 99 ? 10.997 -4.605 -16.184 1.00 83.44 99 PRO A O 1
ATOM 708 N N . GLY A 1 100 ? 12.316 -5.578 -14.637 1.00 81.12 100 GLY A N 1
ATOM 709 C CA . GLY A 1 100 ? 12.362 -6.877 -15.307 1.00 81.12 100 GLY A CA 1
ATOM 710 C C . GLY A 1 100 ? 10.980 -7.536 -15.405 1.00 81.12 100 GLY A C 1
ATOM 711 O O . GLY A 1 100 ? 10.075 -7.257 -14.617 1.00 81.12 100 GLY A O 1
ATOM 712 N N . ASP A 1 101 ? 10.819 -8.460 -16.352 1.00 80.19 101 ASP A N 1
ATOM 713 C CA . ASP A 1 101 ? 9.528 -9.115 -16.628 1.00 80.19 101 ASP A CA 1
ATOM 714 C C . ASP A 1 101 ? 8.971 -9.910 -15.428 1.00 80.19 101 ASP A C 1
ATOM 716 O O . ASP A 1 101 ? 7.756 -10.081 -15.285 1.00 80.19 101 ASP A O 1
ATOM 720 N N . ASP A 1 102 ? 9.849 -10.340 -14.517 1.00 84.81 102 ASP A N 1
ATOM 721 C CA . ASP A 1 102 ? 9.504 -11.042 -13.277 1.00 84.81 102 ASP A CA 1
ATOM 722 C C . ASP A 1 102 ? 9.513 -10.151 -12.022 1.00 84.81 102 ASP A C 1
ATOM 724 O O . ASP A 1 102 ? 9.360 -10.661 -10.907 1.00 84.81 102 ASP A O 1
ATOM 728 N N . SER A 1 103 ? 9.640 -8.828 -12.174 1.00 90.56 103 SER A N 1
ATOM 729 C CA . SER A 1 103 ? 9.589 -7.875 -11.061 1.00 90.56 103 SER A CA 1
ATOM 730 C C . SER A 1 103 ? 8.249 -7.949 -10.321 1.00 90.56 103 SER A C 1
ATOM 732 O O . SER A 1 103 ? 7.169 -7.852 -10.919 1.00 90.56 103 SER A O 1
ATOM 734 N N . LYS A 1 104 ? 8.317 -8.108 -8.995 1.00 94.81 104 LYS A N 1
ATOM 735 C CA . LYS A 1 104 ? 7.159 -8.289 -8.110 1.00 94.81 104 LYS A CA 1
ATOM 736 C C . LYS A 1 104 ? 7.262 -7.407 -6.881 1.00 94.81 104 LYS A C 1
ATOM 738 O O . LYS A 1 104 ? 8.320 -7.361 -6.272 1.00 94.81 104 LYS A O 1
ATOM 743 N N . VAL A 1 105 ? 6.149 -6.813 -6.476 1.00 95.94 105 VAL A N 1
ATOM 744 C CA . VAL A 1 105 ? 5.996 -6.226 -5.141 1.00 95.94 105 VAL A CA 1
ATOM 745 C C . VAL A 1 105 ? 5.387 -7.278 -4.224 1.00 95.94 105 VAL A C 1
ATOM 747 O O . VAL A 1 105 ? 4.454 -7.974 -4.626 1.00 95.94 105 VAL A O 1
ATOM 750 N N . ALA A 1 106 ? 5.914 -7.407 -3.012 1.00 96.31 106 ALA A N 1
ATOM 751 C CA . ALA A 1 106 ? 5.432 -8.349 -2.008 1.00 96.31 106 ALA A CA 1
ATOM 752 C C . ALA A 1 106 ? 5.244 -7.648 -0.664 1.00 96.31 106 ALA A C 1
ATOM 754 O O . ALA A 1 106 ? 6.065 -6.813 -0.292 1.00 96.31 106 ALA A O 1
ATOM 755 N N . LEU A 1 107 ? 4.202 -8.011 0.084 1.00 95.88 107 LEU A N 1
ATOM 756 C CA . LEU A 1 107 ? 4.152 -7.703 1.513 1.00 95.88 107 LEU A CA 1
ATOM 757 C C . LEU A 1 107 ? 5.096 -8.670 2.238 1.00 95.88 107 LEU A C 1
ATOM 759 O O . LEU A 1 107 ? 4.902 -9.884 2.180 1.00 95.88 107 LEU A O 1
ATOM 763 N N . ALA A 1 108 ? 6.132 -8.124 2.864 1.00 94.19 108 ALA A N 1
ATOM 764 C CA . ALA A 1 108 ? 7.171 -8.873 3.560 1.00 94.19 108 ALA A CA 1
ATOM 765 C C . ALA A 1 108 ? 6.858 -9.033 5.052 1.00 94.19 108 ALA A C 1
ATOM 767 O O . ALA A 1 108 ? 7.020 -10.119 5.600 1.00 94.19 108 ALA A O 1
ATOM 768 N N . GLU A 1 109 ? 6.389 -7.962 5.696 1.00 93.19 109 GLU A N 1
ATOM 769 C CA . GLU A 1 109 ? 6.024 -7.961 7.113 1.00 93.19 109 GLU A CA 1
ATOM 770 C C . GLU A 1 109 ? 4.741 -7.164 7.324 1.00 93.19 109 GLU A C 1
ATOM 772 O O . GLU A 1 109 ? 4.456 -6.198 6.606 1.00 93.19 109 GLU A O 1
ATOM 777 N N . SER A 1 110 ? 3.987 -7.545 8.349 1.00 93.00 110 SER A N 1
ATOM 778 C CA . SER A 1 110 ? 2.815 -6.802 8.781 1.00 93.00 110 SER A CA 1
ATOM 779 C C . SER A 1 110 ? 2.583 -6.971 10.277 1.00 93.00 110 SER A C 1
ATOM 781 O O . SER A 1 110 ? 2.579 -8.095 10.776 1.00 93.00 110 SER A O 1
ATOM 783 N N . GLU A 1 111 ? 2.342 -5.867 10.969 1.00 93.56 111 GLU A N 1
ATOM 784 C CA . GLU A 1 111 ? 2.021 -5.822 12.394 1.00 93.56 111 GLU A CA 1
ATOM 785 C C . GLU A 1 111 ? 0.789 -4.947 12.603 1.00 93.56 111 GLU A C 1
ATOM 787 O O . GLU A 1 111 ? 0.642 -3.909 11.956 1.00 93.56 111 GLU A O 1
ATOM 792 N N . PHE A 1 112 ? -0.091 -5.356 13.514 1.00 92.44 112 PHE A N 1
ATOM 793 C CA . PHE A 1 112 ? -1.359 -4.679 13.763 1.00 92.44 112 PHE A CA 1
ATOM 794 C C . PHE A 1 112 ? -1.678 -4.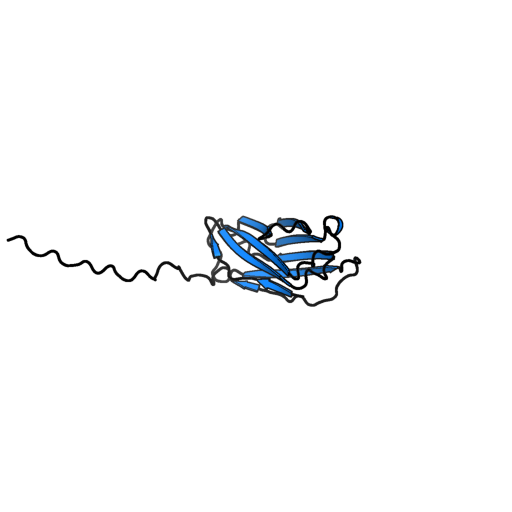675 15.251 1.00 92.44 112 PHE A C 1
ATOM 796 O O . PHE A 1 112 ? -1.448 -5.666 15.943 1.00 92.44 112 PHE A O 1
ATOM 803 N N . SER A 1 113 ? -2.276 -3.592 15.730 1.00 93.31 113 SER A N 1
ATOM 804 C CA . SER A 1 113 ? -2.882 -3.517 17.056 1.00 93.31 113 SER A CA 1
ATOM 805 C C . SER A 1 113 ? -4.349 -3.119 16.962 1.00 93.31 113 SER A C 1
ATOM 807 O O . SER A 1 113 ? -4.770 -2.455 16.014 1.00 93.31 113 SER A O 1
ATOM 809 N N . GLY A 1 114 ? -5.135 -3.547 17.946 1.00 91.31 114 GLY A N 1
ATOM 810 C CA . GLY A 1 114 ? -6.515 -3.135 18.128 1.00 91.31 114 GLY A CA 1
ATOM 811 C C . GLY A 1 114 ? -6.607 -1.677 18.562 1.00 91.31 114 GLY A C 1
ATOM 812 O O . GLY A 1 114 ? -5.610 -1.030 18.890 1.00 91.31 114 GLY A O 1
ATOM 813 N N . THR A 1 115 ? -7.826 -1.147 18.602 1.00 87.38 115 THR A N 1
ATOM 814 C CA . THR A 1 115 ? -8.097 0.210 19.110 1.00 87.38 115 THR A CA 1
ATOM 815 C C . THR A 1 115 ? -7.764 0.374 20.597 1.00 87.38 115 THR A C 1
ATOM 817 O O . THR A 1 115 ? -7.650 1.492 21.086 1.00 87.38 115 THR A O 1
ATOM 820 N N . ASP A 1 116 ? -7.610 -0.734 21.317 1.00 88.44 116 ASP A N 1
ATOM 821 C CA . ASP A 1 116 ? -7.169 -0.823 22.710 1.00 88.44 116 ASP A CA 1
ATOM 822 C C . ASP A 1 116 ? -5.637 -0.929 22.862 1.00 88.44 116 ASP A C 1
ATOM 824 O O . ASP A 1 116 ? -5.130 -0.991 23.981 1.00 88.44 116 ASP A O 1
ATOM 828 N N . GLY A 1 117 ? -4.891 -0.946 21.752 1.00 88.62 117 GLY A N 1
ATOM 829 C CA . GLY A 1 117 ? -3.437 -1.094 21.731 1.00 88.62 117 GLY A CA 1
ATOM 830 C C . GLY A 1 117 ? -2.942 -2.537 21.869 1.00 88.62 117 GLY A C 1
ATOM 831 O O . GLY A 1 117 ? -1.730 -2.756 21.859 1.00 88.62 117 GLY A O 1
ATOM 832 N N . VAL A 1 118 ? -3.833 -3.529 21.964 1.00 93.50 118 VAL A N 1
ATOM 833 C CA . VAL A 1 118 ? -3.452 -4.945 22.051 1.00 93.50 118 VAL A CA 1
ATOM 834 C C . VAL A 1 118 ? -3.037 -5.462 20.675 1.00 93.50 118 VAL A C 1
ATOM 836 O O . VAL A 1 118 ? -3.692 -5.178 19.676 1.00 93.50 118 VAL A O 1
ATOM 839 N N . LEU A 1 119 ? -1.951 -6.238 20.605 1.00 92.62 119 LEU A N 1
ATOM 840 C CA . LEU A 1 119 ? -1.484 -6.839 19.353 1.00 92.62 119 LEU A CA 1
ATOM 841 C C . LEU A 1 119 ? -2.553 -7.773 18.763 1.00 92.62 119 LEU A C 1
ATOM 843 O O . LEU A 1 119 ? -3.041 -8.686 19.432 1.00 92.62 119 LEU A O 1
ATOM 847 N N . LEU A 1 120 ? -2.868 -7.584 17.486 1.00 89.38 120 LEU A N 1
ATOM 848 C CA . LEU A 1 120 ? -3.761 -8.459 16.739 1.00 89.38 120 LEU A CA 1
ATOM 849 C C . LEU A 1 120 ? -2.938 -9.575 16.099 1.00 89.38 120 LEU A C 1
ATOM 851 O O . LEU A 1 120 ? -2.265 -9.376 15.090 1.00 89.38 120 LEU A O 1
ATOM 855 N N . VAL A 1 121 ? -3.009 -10.774 16.679 1.00 79.81 121 VAL A N 1
ATOM 856 C CA . VAL A 1 121 ? -2.420 -11.973 16.074 1.00 79.81 121 VAL A CA 1
ATOM 857 C C . VAL A 1 121 ? -3.365 -12.460 14.977 1.00 79.81 121 VAL A C 1
ATOM 859 O O . VAL A 1 121 ? -4.380 -13.106 15.235 1.00 79.81 121 VAL A O 1
ATOM 862 N N . THR A 1 122 ? -3.073 -12.092 13.737 1.00 70.06 122 THR A N 1
ATOM 863 C CA . THR A 1 122 ? -3.805 -12.536 12.548 1.00 70.06 122 THR A CA 1
ATOM 864 C C . THR A 1 122 ? -2.819 -12.747 11.411 1.00 70.06 122 THR A C 1
ATOM 866 O O . THR A 1 122 ? -1.841 -12.017 11.289 1.00 70.06 122 THR A O 1
ATOM 869 N N . ASP A 1 123 ? -3.076 -13.764 10.593 1.00 69.31 123 ASP A N 1
ATOM 870 C CA . ASP A 1 123 ? -2.405 -13.941 9.310 1.00 69.31 123 ASP A CA 1
ATOM 871 C C . ASP A 1 123 ? -3.106 -13.048 8.278 1.00 69.31 123 ASP A C 1
ATOM 873 O O . ASP A 1 123 ? -4.242 -13.311 7.879 1.00 69.31 123 ASP A O 1
ATOM 877 N N . PHE A 1 124 ? -2.456 -11.949 7.896 1.00 66.44 124 PHE A N 1
ATOM 878 C CA . PHE A 1 124 ? -2.966 -11.003 6.897 1.00 66.44 124 PHE A CA 1
ATOM 879 C C . PHE A 1 124 ? -2.558 -11.388 5.466 1.00 66.44 124 PHE A C 1
ATOM 881 O O . PHE A 1 124 ? -2.825 -10.636 4.522 1.00 66.44 124 PHE A O 1
ATOM 888 N N . GLY A 1 125 ? -1.950 -12.570 5.311 1.00 71.94 125 GLY A N 1
ATOM 889 C CA . GLY A 1 125 ? -1.429 -13.107 4.069 1.00 71.94 125 GLY A CA 1
ATOM 890 C C . GLY A 1 125 ? -0.061 -12.540 3.693 1.00 71.94 125 GLY A C 1
ATOM 891 O O . GLY A 1 125 ? 0.453 -11.592 4.281 1.00 71.94 125 GLY A O 1
ATOM 892 N N . SER A 1 126 ? 0.518 -13.113 2.642 1.00 86.81 126 SER A N 1
ATOM 893 C CA . SER A 1 126 ? 1.729 -12.605 1.987 1.00 86.81 126 SER A CA 1
ATOM 894 C C . SER A 1 126 ? 1.395 -12.254 0.536 1.00 86.81 126 SER A C 1
ATOM 896 O O . SER A 1 126 ? 1.801 -12.975 -0.381 1.00 86.81 126 SER A O 1
ATOM 898 N N . PRO A 1 127 ? 0.564 -11.216 0.297 1.00 93.69 127 PRO A N 1
ATOM 899 C CA . PRO A 1 127 ? 0.183 -10.830 -1.052 1.00 93.69 127 PRO A CA 1
ATOM 900 C C . PRO A 1 127 ? 1.421 -10.478 -1.880 1.00 93.69 127 PRO A C 1
ATOM 902 O O . PRO A 1 12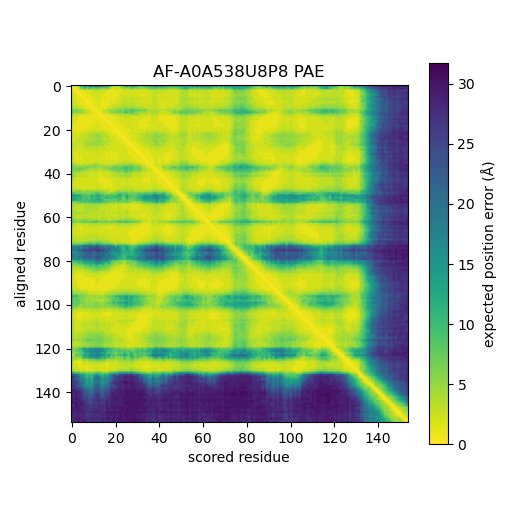7 ? 2.386 -9.885 -1.391 1.00 93.69 127 PRO A O 1
ATOM 905 N N . VAL A 1 128 ? 1.370 -10.838 -3.162 1.00 95.19 128 VAL A N 1
ATOM 906 C CA . VAL A 1 128 ? 2.408 -10.548 -4.155 1.00 95.19 128 VAL A CA 1
ATOM 907 C C . VAL A 1 128 ? 1.736 -10.108 -5.448 1.00 95.19 128 VAL A C 1
ATOM 909 O O . VAL A 1 128 ? 0.751 -10.710 -5.873 1.00 95.19 128 VAL A O 1
ATOM 912 N N . VAL A 1 129 ? 2.286 -9.092 -6.110 1.00 94.94 129 VAL A N 1
ATOM 913 C CA . VAL A 1 129 ? 1.798 -8.600 -7.401 1.00 94.94 129 VAL A CA 1
ATOM 914 C C . VAL A 1 129 ? 2.943 -8.416 -8.392 1.00 94.94 129 VAL A C 1
ATOM 916 O O . VAL A 1 129 ? 4.005 -7.905 -8.050 1.00 94.94 129 VAL A O 1
ATOM 919 N N . ARG A 1 130 ? 2.741 -8.854 -9.640 1.00 93.50 130 ARG A N 1
ATOM 920 C CA . ARG A 1 130 ? 3.714 -8.683 -10.732 1.00 93.50 130 ARG A CA 1
ATOM 921 C C . ARG A 1 130 ? 3.555 -7.309 -11.374 1.00 93.50 130 ARG A C 1
ATOM 923 O O . ARG A 1 130 ? 2.464 -6.978 -11.830 1.00 93.50 130 ARG A O 1
ATOM 930 N N . LEU A 1 131 ? 4.652 -6.570 -11.514 1.00 89.44 131 LEU A N 1
ATOM 931 C CA . LEU A 1 131 ? 4.668 -5.248 -12.150 1.00 89.44 131 LEU A CA 1
ATOM 932 C C . LEU A 1 131 ? 4.508 -5.325 -13.681 1.00 89.44 131 LEU A C 1
ATOM 934 O O . LEU A 1 131 ? 3.982 -4.401 -14.298 1.00 89.44 131 LEU A O 1
ATOM 938 N N . GLY A 1 132 ? 4.909 -6.445 -14.295 1.00 73.12 132 GLY A N 1
ATOM 939 C CA . GLY A 1 132 ? 4.841 -6.675 -15.744 1.00 73.12 132 GLY A CA 1
ATOM 940 C C . GLY A 1 132 ? 3.510 -7.228 -16.277 1.00 73.12 132 GLY A C 1
ATOM 941 O O . GLY A 1 132 ? 3.350 -7.372 -17.481 1.00 73.12 132 GLY A O 1
ATOM 942 N N . ALA A 1 133 ? 2.518 -7.548 -15.441 1.00 57.78 133 ALA A N 1
ATOM 943 C CA . ALA A 1 133 ? 1.317 -8.264 -15.909 1.00 57.78 133 ALA A CA 1
ATOM 944 C C . ALA A 1 133 ? 0.286 -7.389 -16.671 1.00 57.78 133 ALA A C 1
ATOM 946 O O . ALA A 1 133 ? -0.727 -7.897 -17.149 1.00 57.78 133 ALA A O 1
ATOM 947 N N . GLY A 1 134 ? 0.534 -6.082 -16.812 1.00 48.06 134 GLY A N 1
ATOM 948 C CA . GLY A 1 134 ? -0.428 -5.091 -17.310 1.00 48.06 134 GLY A CA 1
ATOM 949 C C . GLY A 1 134 ? -0.300 -4.670 -18.782 1.00 48.06 134 GLY A C 1
ATOM 950 O O . GLY A 1 134 ? -0.808 -3.607 -19.131 1.00 48.06 134 GLY A O 1
ATOM 951 N N . TYR A 1 135 ? 0.341 -5.443 -19.671 1.00 43.56 135 TYR A N 1
ATOM 952 C CA . TYR A 1 135 ? 0.491 -5.099 -21.106 1.00 43.56 135 TYR A CA 1
ATOM 953 C C . TYR A 1 135 ? -0.811 -5.155 -21.936 1.00 43.56 135 TYR A C 1
ATOM 955 O O . TYR A 1 135 ? -0.791 -5.469 -23.126 1.00 43.56 135 TYR A O 1
ATOM 963 N N . ARG A 1 136 ? -1.973 -4.826 -21.366 1.00 40.03 136 ARG A N 1
ATOM 964 C CA . ARG A 1 136 ? -3.155 -4.507 -22.173 1.00 40.03 136 ARG A CA 1
ATOM 965 C C . ARG A 1 136 ? -3.227 -3.005 -22.365 1.00 40.03 136 ARG A C 1
ATOM 967 O O . ARG A 1 136 ? -3.936 -2.297 -21.658 1.00 40.03 136 ARG A O 1
ATOM 974 N N . SER A 1 137 ? -2.505 -2.535 -23.381 1.00 41.41 137 SER A N 1
ATOM 975 C CA . SER A 1 137 ? -2.767 -1.243 -24.004 1.00 41.41 137 SER A CA 1
ATOM 976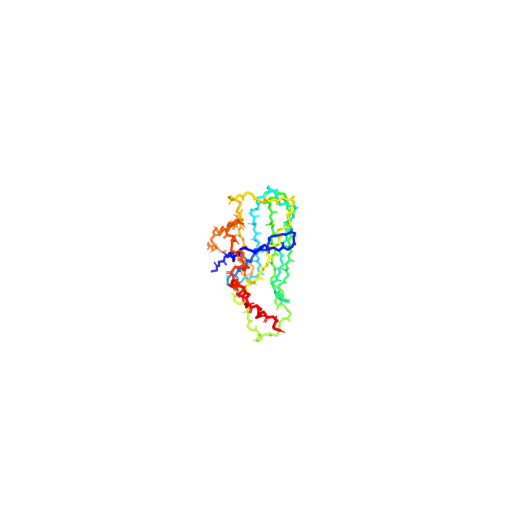 C C . SER A 1 137 ? -4.268 -1.130 -24.290 1.00 41.41 137 SER A C 1
ATOM 978 O O . SER A 1 137 ? -4.800 -1.871 -25.116 1.00 41.41 137 SER A O 1
ATOM 980 N N . TRP A 1 138 ? -4.959 -0.187 -23.656 1.00 40.75 138 TRP A N 1
ATOM 981 C CA . TRP A 1 138 ? -6.375 0.106 -23.922 1.00 40.75 138 TRP A CA 1
ATOM 982 C C . TRP A 1 138 ? -6.607 0.769 -25.303 1.00 40.75 138 TRP A C 1
ATOM 984 O O . TRP A 1 138 ? -7.686 1.274 -25.599 1.00 40.75 138 TRP A O 1
ATOM 994 N N . TRP A 1 139 ? -5.596 0.753 -26.180 1.00 42.12 139 TRP A N 1
ATOM 995 C CA . TRP A 1 139 ? -5.557 1.465 -27.459 1.00 42.12 139 TRP A CA 1
ATOM 996 C C . TRP A 1 139 ? -6.041 0.660 -28.679 1.00 42.12 139 TRP A C 1
ATOM 998 O O . TRP A 1 139 ? -6.125 1.220 -29.767 1.00 42.12 139 TRP A O 1
ATOM 1008 N N . THR A 1 140 ? -6.444 -0.609 -28.545 1.00 48.16 140 THR A N 1
ATOM 1009 C CA . THR A 1 140 ? -6.892 -1.445 -29.687 1.00 48.16 140 THR A CA 1
ATOM 1010 C C . THR A 1 140 ? -8.402 -1.719 -29.754 1.00 48.16 140 THR A C 1
ATOM 1012 O O . THR A 1 140 ? -8.841 -2.755 -30.250 1.00 48.16 140 THR A O 1
ATOM 1015 N N . ARG A 1 141 ? -9.239 -0.745 -29.365 1.00 43.56 141 ARG A N 1
ATOM 1016 C CA . ARG A 1 141 ? -10.636 -0.642 -29.850 1.00 43.56 141 ARG A CA 1
ATOM 1017 C C . ARG A 1 141 ? -10.917 0.710 -30.515 1.00 43.56 141 ARG A C 1
ATOM 1019 O O . ARG A 1 141 ? -11.844 1.425 -30.158 1.00 43.56 141 ARG A O 1
ATOM 1026 N N . ARG A 1 142 ? -10.159 1.044 -31.557 1.00 42.28 142 ARG A N 1
ATOM 1027 C CA . ARG A 1 142 ? -10.726 1.765 -32.705 1.00 42.28 142 ARG A CA 1
ATOM 1028 C C . ARG A 1 142 ? -10.497 0.884 -33.919 1.00 42.28 142 ARG A C 1
ATOM 1030 O O . ARG A 1 142 ? -9.358 0.649 -34.307 1.00 42.28 142 ARG A O 1
ATOM 1037 N N . GLY A 1 143 ? -11.582 0.324 -34.449 1.00 39.53 143 GLY A N 1
ATOM 1038 C CA . GLY A 1 143 ? -11.535 -0.391 -35.719 1.00 39.53 143 GLY A CA 1
ATOM 1039 C C . GLY A 1 143 ? -10.961 0.511 -36.818 1.00 39.53 143 GLY A C 1
ATOM 1040 O O . GLY A 1 143 ? -10.990 1.738 -36.674 1.00 39.53 143 GLY A O 1
ATOM 1041 N N . PRO A 1 144 ? -10.428 -0.066 -37.905 1.00 42.38 144 PRO A N 1
ATOM 1042 C CA . PRO A 1 144 ? -9.910 0.721 -39.012 1.00 42.38 144 PRO A CA 1
ATOM 1043 C C . PRO A 1 144 ? -11.004 1.668 -39.514 1.00 42.38 144 PRO A C 1
ATOM 1045 O O . PRO A 1 144 ? -12.113 1.237 -39.844 1.00 42.38 144 PRO A O 1
ATOM 1048 N N . ILE A 1 145 ? -10.693 2.966 -39.556 1.00 50.81 145 ILE A N 1
ATOM 1049 C CA . ILE A 1 145 ? -11.500 3.952 -40.272 1.00 50.81 145 ILE A CA 1
ATOM 1050 C C . ILE A 1 145 ? -11.505 3.491 -41.729 1.00 50.81 145 ILE A C 1
ATOM 1052 O O . ILE A 1 145 ? -10.496 3.590 -42.423 1.00 50.81 145 ILE A O 1
ATOM 1056 N N . ARG A 1 146 ? -12.630 2.932 -42.183 1.00 42.81 146 ARG A N 1
ATOM 1057 C CA . ARG A 1 146 ? -12.862 2.689 -43.605 1.00 42.81 146 ARG A CA 1
ATOM 1058 C C . ARG A 1 14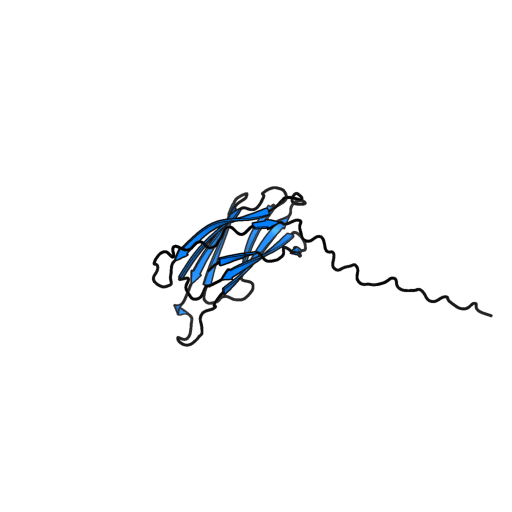6 ? -12.904 4.055 -44.281 1.00 42.81 146 ARG A C 1
ATOM 1060 O O . ARG A 1 146 ? -13.880 4.787 -44.131 1.00 42.81 146 ARG A O 1
ATOM 1067 N N . SER A 1 147 ? -11.845 4.408 -44.997 1.00 50.81 147 SER A N 1
ATOM 1068 C CA . SER A 1 147 ? -11.876 5.509 -45.949 1.00 50.81 147 SER A CA 1
ATOM 1069 C C . SER A 1 147 ? -12.945 5.200 -47.002 1.00 50.81 147 SER A C 1
ATOM 1071 O O . SER A 1 147 ? -12.936 4.147 -47.641 1.00 50.81 147 SER A O 1
ATOM 1073 N N . ARG A 1 148 ? -13.927 6.096 -47.137 1.00 51.91 148 ARG A N 1
ATOM 1074 C CA . ARG A 1 148 ? -14.881 6.069 -48.251 1.00 51.91 148 ARG A CA 1
ATOM 1075 C C . ARG A 1 148 ? -14.136 6.451 -49.539 1.00 51.91 148 ARG A C 1
ATOM 1077 O O . ARG A 1 148 ? -13.359 7.403 -49.496 1.00 51.91 148 ARG A O 1
ATOM 1084 N N . PRO A 1 149 ? -14.371 5.767 -50.670 1.00 49.09 149 PRO A N 1
ATOM 1085 C CA . PRO A 1 149 ? -13.833 6.203 -51.950 1.00 49.09 149 PRO A CA 1
ATOM 1086 C C . PRO A 1 149 ? -14.499 7.516 -52.386 1.00 49.09 149 PRO A C 1
ATOM 1088 O O . PRO A 1 149 ? -15.717 7.674 -52.288 1.00 49.09 149 PRO A O 1
ATOM 1091 N N . VAL A 1 150 ? -13.672 8.454 -52.846 1.00 67.25 150 VAL A N 1
ATOM 1092 C CA . VAL A 1 150 ? -14.080 9.716 -53.473 1.00 67.25 150 VAL A CA 1
ATOM 1093 C C . VAL A 1 150 ? -14.579 9.397 -54.891 1.00 67.25 150 VAL A C 1
ATOM 1095 O O . VAL A 1 150 ? -13.860 8.710 -55.61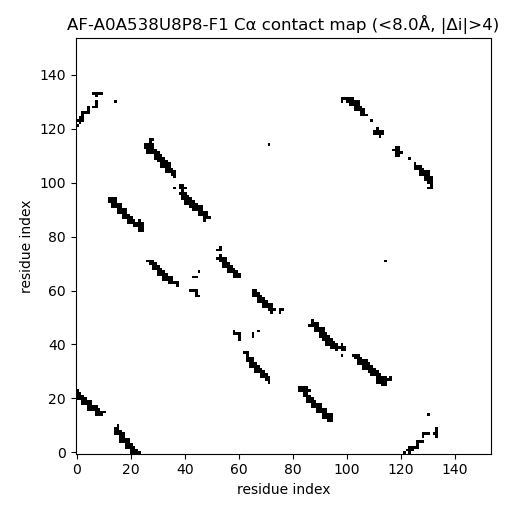9 1.00 67.25 150 VAL A O 1
ATOM 1098 N N . PRO A 1 151 ? -15.786 9.828 -55.300 1.00 56.44 151 PRO A N 1
ATOM 1099 C CA . PRO A 1 151 ? -16.238 9.635 -56.673 1.00 56.44 151 PRO A CA 1
ATOM 1100 C C . PRO A 1 151 ? -15.430 10.524 -57.637 1.00 56.44 151 PRO A C 1
ATOM 1102 O O . PRO A 1 151 ? -15.054 11.635 -57.259 1.00 56.44 151 PRO A O 1
ATOM 1105 N N . PRO A 1 152 ? -15.155 10.059 -58.868 1.00 56.69 152 PRO A N 1
ATOM 1106 C CA . PRO A 1 152 ? -14.442 10.857 -59.854 1.00 56.69 152 PRO A CA 1
ATOM 1107 C C . PRO A 1 152 ? -15.284 12.065 -60.273 1.00 56.69 152 PRO A C 1
ATOM 1109 O O . PRO A 1 152 ? -16.474 11.937 -60.564 1.00 56.69 152 PRO A O 1
ATOM 1112 N N . SER A 1 153 ? -14.644 13.230 -60.302 1.00 64.88 153 SER A N 1
ATOM 1113 C CA . SER A 1 153 ? -15.183 14.451 -60.892 1.00 64.88 153 SER A CA 1
ATOM 1114 C C . SER A 1 153 ? -15.376 14.227 -62.393 1.00 64.88 153 SER A C 1
ATOM 1116 O O . SER A 1 153 ? -14.399 13.972 -63.101 1.00 64.88 153 SER A O 1
ATOM 1118 N N . GLY A 1 154 ? -16.628 14.268 -62.848 1.00 60.19 154 GLY A N 1
ATOM 1119 C CA . GLY A 1 154 ? -16.959 14.514 -64.253 1.00 60.19 154 GLY A CA 1
ATOM 1120 C C . GLY A 1 154 ? -16.863 15.994 -64.592 1.00 60.19 154 GLY A C 1
ATOM 1121 O O . GLY A 1 154 ? -16.872 16.813 -63.643 1.00 60.19 154 GLY A O 1
#